Protein AF-A0A367LUU1-F1 (afdb_monomer_lite)

Sequence (99 aa):
RAVEQLREQTGDQAYRFIAVRLPYQVQQDEADAQASLATIRADEEQTVNIGPSVKALAEQLEALEGLEPAKSDFVIGNIKARIRMVAQYAIAGARGGLV

Radius of gyration: 17.18 Å; chains: 1; bounding box: 34×28×51 Å

Foldseek 3Di:
DVQVVVCVVVVDPLRFFEAEAEAQPDDPCVVVVVVVCVVVVGPHYYYDHCNVVLVVVLVVDPVLPPDDPVVSVVVSVVSSVVSVVVVVVVVCVVSVHDD

pLDDT: mean 90.78, std 8.43, range [60.91, 98.31]

Structure (mmCIF, N/CA/C/O backbone):
data_AF-A0A367LUU1-F1
#
_entry.id   AF-A0A367LUU1-F1
#
loop_
_atom_site.group_PDB
_atom_site.id
_atom_site.type_symbol
_atom_site.label_atom_id
_atom_site.label_alt_id
_atom_site.label_comp_id
_atom_site.label_asym_id
_atom_site.label_entity_id
_atom_site.label_seq_id
_atom_site.pdbx_PDB_ins_code
_atom_site.Cartn_x
_atom_site.Cartn_y
_atom_site.Cartn_z
_atom_site.occupancy
_atom_site.B_iso_or_equiv
_atom_site.auth_seq_id
_atom_site.auth_comp_id
_atom_site.auth_asym_id
_atom_site.auth_atom_id
_atom_site.pdbx_PDB_model_num
ATOM 1 N N . ARG A 1 1 ? -2.472 -6.960 19.296 1.00 64.19 1 ARG A N 1
ATOM 2 C CA . ARG A 1 1 ? -2.008 -6.822 20.701 1.00 64.19 1 ARG A CA 1
ATOM 3 C C . ARG A 1 1 ? -2.000 -5.392 21.227 1.00 64.19 1 ARG A C 1
ATOM 5 O O . ARG A 1 1 ? -2.744 -5.157 22.161 1.00 64.19 1 ARG A O 1
ATOM 12 N N . ALA A 1 2 ? -1.258 -4.428 20.664 1.00 80.19 2 ALA A N 1
ATOM 13 C CA . ALA A 1 2 ? -1.232 -3.060 21.220 1.00 80.19 2 ALA A CA 1
ATOM 14 C C . ALA A 1 2 ? -2.631 -2.406 21.323 1.00 80.19 2 ALA A C 1
ATOM 16 O O . ALA A 1 2 ? -2.989 -1.878 22.368 1.00 80.19 2 ALA A O 1
ATOM 17 N N . VAL A 1 3 ? -3.456 -2.523 20.276 1.00 86.38 3 VAL A N 1
ATOM 18 C CA . VAL A 1 3 ? -4.837 -2.002 20.276 1.00 86.38 3 VAL A CA 1
ATOM 19 C C . VAL A 1 3 ? -5.772 -2.791 21.204 1.00 86.38 3 VAL A C 1
ATOM 21 O O . VAL A 1 3 ? -6.630 -2.201 21.846 1.00 86.38 3 VAL A O 1
ATOM 24 N N . GLU A 1 4 ? -5.605 -4.113 21.314 1.00 85.94 4 GLU A N 1
ATOM 25 C CA . GLU A 1 4 ? -6.368 -4.943 22.268 1.00 85.94 4 GLU A CA 1
ATOM 26 C C . GLU A 1 4 ? -6.087 -4.492 23.715 1.00 85.94 4 GLU A C 1
ATOM 28 O O . GLU A 1 4 ? -7.019 -4.216 24.462 1.00 85.94 4 GLU A O 1
ATOM 33 N N . GLN A 1 5 ? -4.813 -4.298 24.073 1.00 86.94 5 GLN A N 1
ATOM 34 C CA . GLN A 1 5 ? -4.415 -3.794 25.394 1.00 86.94 5 GLN A CA 1
ATOM 35 C C . GLN A 1 5 ? -4.933 -2.378 25.663 1.00 86.94 5 GLN A C 1
ATOM 37 O O . GLN A 1 5 ? -5.346 -2.078 26.780 1.00 86.94 5 GLN A O 1
ATOM 42 N N . LEU A 1 6 ? -4.938 -1.504 24.650 1.00 89.44 6 LEU A N 1
ATOM 43 C CA . LEU A 1 6 ? -5.457 -0.144 24.794 1.00 89.44 6 LEU A CA 1
ATOM 44 C C . LEU A 1 6 ? -6.960 -0.152 25.114 1.00 89.44 6 LEU A C 1
ATOM 46 O O . LEU A 1 6 ? -7.401 0.584 25.996 1.00 89.44 6 LEU A O 1
ATOM 50 N N . ARG A 1 7 ? -7.731 -1.026 24.451 1.00 93.88 7 ARG A N 1
ATOM 51 C CA . ARG A 1 7 ? -9.156 -1.243 24.748 1.00 93.88 7 ARG A CA 1
ATOM 52 C C . ARG A 1 7 ? -9.362 -1.752 26.173 1.00 93.88 7 ARG A C 1
ATOM 54 O O . ARG A 1 7 ? -10.233 -1.247 26.872 1.00 93.88 7 ARG A O 1
ATOM 61 N N . GLU A 1 8 ? -8.551 -2.710 26.622 1.00 91.81 8 GLU A N 1
ATOM 62 C CA . GLU A 1 8 ? -8.622 -3.249 27.989 1.00 91.81 8 GLU A CA 1
ATOM 63 C C . GLU A 1 8 ? -8.301 -2.193 29.058 1.00 91.81 8 GLU A C 1
ATOM 65 O O . GLU A 1 8 ? -8.977 -2.129 30.081 1.00 91.81 8 GLU A O 1
ATOM 70 N N . GLN A 1 9 ? -7.295 -1.345 28.825 1.00 93.88 9 GLN A N 1
ATOM 71 C CA . GLN A 1 9 ? -6.856 -0.327 29.788 1.00 93.88 9 GLN A CA 1
ATOM 72 C C . GLN A 1 9 ? -7.795 0.879 29.868 1.00 93.88 9 GLN A C 1
ATOM 74 O O . GLN A 1 9 ? -7.987 1.439 30.945 1.00 93.88 9 GLN A O 1
ATOM 79 N N . THR A 1 10 ? -8.344 1.309 28.732 1.00 93.50 10 THR A N 1
ATOM 80 C CA . THR A 1 10 ? -9.179 2.521 28.649 1.00 93.50 10 THR A CA 1
ATOM 81 C C . THR A 1 10 ? -10.674 2.226 28.742 1.00 93.50 10 THR A C 1
ATOM 83 O O . THR A 1 10 ? -11.452 3.119 29.064 1.00 93.50 10 THR A O 1
ATOM 86 N N . GLY A 1 11 ? -11.088 0.989 28.447 1.00 93.19 11 GLY A N 1
ATOM 87 C CA . GLY A 1 11 ? -12.489 0.602 28.281 1.00 93.19 11 GLY A CA 1
ATOM 88 C C . GLY A 1 11 ? -13.118 1.070 26.963 1.00 93.19 11 GLY A C 1
ATOM 89 O O . GLY A 1 11 ? -14.265 0.718 26.685 1.00 93.19 11 GLY A O 1
ATOM 90 N N . ASP A 1 12 ? -12.396 1.834 26.139 1.00 91.81 12 ASP A N 1
ATOM 91 C CA . ASP A 1 12 ? -12.910 2.379 24.886 1.00 91.81 12 ASP A CA 1
ATOM 92 C C . ASP A 1 12 ? -12.784 1.354 23.754 1.00 91.81 12 ASP A C 1
ATOM 94 O O . ASP A 1 12 ? -11.688 1.043 23.298 1.00 91.81 12 ASP A O 1
ATOM 98 N N . GLN A 1 13 ? -13.917 0.840 23.272 1.00 89.69 13 GLN A N 1
ATOM 99 C CA . GLN A 1 13 ? -13.973 -0.136 22.178 1.00 89.69 13 GLN A CA 1
ATOM 100 C C . GLN A 1 13 ? -13.815 0.491 20.782 1.00 89.69 13 GLN A C 1
ATOM 102 O O . GLN A 1 13 ? -13.765 -0.242 19.794 1.00 89.69 13 GLN A O 1
ATOM 107 N N . ALA A 1 14 ? -13.734 1.822 20.670 1.00 90.69 14 ALA A N 1
ATOM 108 C CA . ALA A 1 14 ? -13.575 2.509 19.390 1.00 90.69 14 ALA A CA 1
ATOM 109 C C . ALA A 1 14 ? -12.173 2.336 18.781 1.00 90.69 14 ALA A C 1
ATOM 111 O O . ALA A 1 14 ? -12.006 2.509 17.568 1.00 90.69 14 ALA A O 1
ATOM 112 N N . TYR A 1 15 ? -11.170 1.978 19.590 1.00 91.56 15 TYR A N 1
ATOM 113 C CA . TYR A 1 15 ? -9.826 1.693 19.097 1.00 91.56 15 TYR A CA 1
ATOM 114 C C . TYR A 1 15 ? -9.816 0.455 18.197 1.00 91.56 15 TYR A C 1
ATOM 116 O O . TYR A 1 15 ? -10.220 -0.635 18.601 1.00 91.56 15 TYR A O 1
ATOM 124 N N . ARG A 1 16 ? -9.305 0.629 16.975 1.00 92.44 16 ARG A N 1
ATOM 125 C CA . ARG A 1 16 ? -9.236 -0.411 15.943 1.00 92.44 16 ARG A CA 1
ATOM 126 C C . ARG A 1 16 ? -7.841 -0.515 15.349 1.00 92.44 16 ARG A C 1
ATOM 128 O O . ARG A 1 16 ? -7.155 0.489 15.172 1.00 92.44 16 ARG A O 1
ATOM 135 N N . PHE A 1 17 ? -7.450 -1.734 15.008 1.00 94.06 17 PHE A N 1
ATOM 136 C CA . PHE A 1 17 ? -6.273 -2.049 14.219 1.00 94.06 17 PHE A CA 1
ATOM 137 C C . PHE A 1 17 ? -6.701 -2.476 12.813 1.00 94.06 17 PHE A C 1
ATOM 139 O O . PHE A 1 17 ? -7.452 -3.438 12.652 1.00 94.06 17 PHE A O 1
ATOM 146 N N . ILE A 1 18 ? -6.210 -1.763 11.799 1.00 94.25 18 ILE A N 1
ATOM 147 C CA . ILE A 1 18 ? -6.513 -2.027 10.391 1.00 94.25 18 ILE A CA 1
ATOM 148 C C . ILE A 1 18 ? -5.275 -2.653 9.753 1.00 94.25 18 ILE A C 1
ATOM 150 O O . ILE A 1 18 ? -4.251 -1.987 9.606 1.00 94.25 18 ILE A O 1
ATOM 154 N N . ALA A 1 19 ? -5.361 -3.918 9.350 1.00 94.19 19 ALA A N 1
ATOM 155 C CA . ALA A 1 19 ? -4.314 -4.541 8.555 1.00 94.19 19 ALA A CA 1
ATOM 156 C C . ALA A 1 19 ? -4.503 -4.193 7.075 1.00 94.19 19 ALA A C 1
ATOM 158 O O . ALA A 1 19 ? -5.592 -4.338 6.518 1.00 94.19 19 ALA A O 1
ATOM 159 N N . VAL A 1 20 ? -3.430 -3.744 6.424 1.00 93.62 20 VAL A N 1
ATOM 160 C CA . VAL A 1 20 ? -3.470 -3.314 5.022 1.00 93.62 20 VAL A CA 1
ATOM 161 C C . VAL A 1 20 ? -2.515 -4.159 4.189 1.00 93.62 20 VAL A C 1
ATOM 163 O O . VAL A 1 20 ? -1.300 -4.118 4.376 1.00 93.62 20 VAL A O 1
ATOM 166 N N . ARG A 1 21 ? -3.060 -4.893 3.219 1.00 93.00 21 ARG A N 1
ATOM 167 C CA . ARG A 1 21 ? -2.285 -5.571 2.177 1.00 93.00 21 ARG A CA 1
ATOM 168 C C . ARG A 1 21 ? -2.056 -4.643 0.995 1.00 93.00 21 ARG A C 1
ATOM 170 O O . ARG A 1 21 ? -2.978 -3.981 0.522 1.00 93.00 21 ARG A O 1
ATOM 177 N N . LEU A 1 22 ? -0.819 -4.612 0.505 1.00 94.00 22 LEU A N 1
ATOM 178 C CA . LEU A 1 22 ? -0.369 -3.662 -0.516 1.00 94.00 22 LEU A CA 1
ATOM 179 C C . LEU A 1 22 ? 0.359 -4.364 -1.677 1.00 94.00 22 LEU A C 1
ATOM 181 O O . LEU A 1 22 ? 1.565 -4.136 -1.886 1.00 94.00 22 LEU A O 1
ATOM 185 N N . PRO A 1 23 ? -0.339 -5.251 -2.414 1.00 93.12 23 PRO A N 1
ATOM 186 C CA . PRO A 1 23 ? 0.253 -6.003 -3.509 1.00 93.12 23 PRO A CA 1
ATOM 187 C C . PRO A 1 23 ? 0.570 -5.093 -4.699 1.00 93.12 23 PRO A C 1
ATOM 189 O O . PRO A 1 23 ? -0.168 -4.157 -5.013 1.00 93.12 23 PRO A O 1
ATOM 192 N N . TYR A 1 24 ? 1.663 -5.391 -5.398 1.00 89.19 24 TYR A N 1
ATOM 193 C CA . TYR A 1 24 ? 1.928 -4.848 -6.729 1.00 89.19 24 TYR A CA 1
ATOM 194 C C . TYR A 1 24 ? 1.463 -5.893 -7.746 1.00 89.19 24 TYR A C 1
ATOM 196 O O . TYR A 1 24 ? 2.179 -6.861 -7.980 1.00 89.19 24 TYR A O 1
ATOM 204 N N . GLN A 1 25 ? 0.267 -5.707 -8.317 1.00 80.00 25 GLN A N 1
ATOM 205 C CA . GLN A 1 25 ? -0.427 -6.714 -9.138 1.00 80.00 25 GLN A CA 1
ATOM 206 C C . GLN A 1 25 ? -0.808 -7.975 -8.335 1.00 80.00 25 GLN A C 1
ATOM 208 O O . GLN A 1 25 ? -1.386 -7.843 -7.260 1.00 80.00 25 GLN A O 1
ATOM 213 N N . VAL A 1 26 ? -0.564 -9.177 -8.866 1.00 72.62 26 VAL A N 1
ATOM 214 C CA . VAL A 1 26 ? -0.870 -10.450 -8.197 1.00 72.62 26 VAL A CA 1
ATOM 215 C C . VAL A 1 26 ? 0.323 -10.846 -7.327 1.00 72.62 26 VAL A C 1
ATOM 217 O O . VAL A 1 26 ? 1.437 -10.973 -7.833 1.00 72.62 26 VAL A O 1
ATOM 220 N N . GLN A 1 27 ? 0.098 -11.029 -6.024 1.00 63.78 27 GLN A N 1
ATOM 221 C CA . GLN A 1 27 ? 1.124 -11.530 -5.105 1.00 63.78 27 GLN A CA 1
ATOM 222 C C . GLN A 1 27 ? 1.400 -13.011 -5.365 1.00 63.78 27 GLN A C 1
ATOM 224 O O . GLN A 1 27 ? 0.472 -13.814 -5.422 1.00 63.78 27 GLN A O 1
ATOM 229 N N . GLN A 1 28 ? 2.676 -13.378 -5.495 1.00 60.91 28 GLN A N 1
ATOM 230 C CA . GLN A 1 28 ? 3.076 -14.789 -5.551 1.00 60.91 28 GLN A CA 1
ATOM 231 C C . GLN A 1 28 ? 3.165 -15.431 -4.157 1.00 60.91 28 GLN A C 1
ATOM 233 O O . GLN A 1 28 ? 3.135 -16.650 -4.042 1.00 60.91 28 GLN A O 1
ATOM 238 N N . ASP A 1 29 ? 3.217 -14.616 -3.105 1.00 69.88 29 ASP A N 1
ATOM 239 C CA . ASP A 1 29 ? 3.341 -14.982 -1.691 1.00 69.88 29 ASP A CA 1
ATOM 240 C C . ASP A 1 29 ? 2.027 -14.783 -0.909 1.00 69.88 29 ASP A C 1
ATOM 242 O O . ASP A 1 29 ? 2.023 -14.589 0.305 1.00 69.88 29 ASP A O 1
ATOM 246 N N . GLU A 1 30 ? 0.882 -14.832 -1.598 1.00 71.44 30 GLU A N 1
ATOM 247 C CA . GLU A 1 30 ? -0.445 -14.601 -1.005 1.00 71.44 30 GLU A CA 1
ATOM 248 C C . GLU A 1 30 ? -0.708 -15.503 0.213 1.00 71.44 30 GLU A C 1
ATOM 250 O O . GLU A 1 30 ? -1.280 -15.054 1.203 1.00 71.44 30 GLU A O 1
ATOM 255 N N . ALA A 1 31 ? -0.244 -16.755 0.180 1.00 75.44 31 ALA A N 1
ATOM 256 C CA . ALA A 1 31 ? -0.394 -17.689 1.294 1.00 75.44 31 ALA A CA 1
ATOM 257 C C . ALA A 1 31 ? 0.305 -17.199 2.577 1.00 75.44 31 ALA A C 1
ATOM 259 O O . ALA A 1 31 ? -0.272 -17.289 3.661 1.00 75.44 31 ALA A O 1
ATOM 260 N N . ASP A 1 32 ? 1.500 -16.619 2.456 1.00 75.69 32 ASP A N 1
ATOM 261 C CA . ASP A 1 32 ? 2.274 -16.117 3.596 1.00 75.69 32 ASP A CA 1
ATOM 262 C C . ASP A 1 32 ? 1.645 -14.840 4.172 1.00 75.69 32 ASP A C 1
ATOM 264 O O . ASP A 1 32 ? 1.587 -14.647 5.394 1.00 75.69 32 ASP A O 1
ATOM 268 N N . ALA A 1 33 ? 1.103 -13.985 3.298 1.00 78.25 33 ALA A N 1
ATOM 269 C CA . ALA A 1 33 ? 0.352 -12.803 3.705 1.00 78.25 33 ALA A CA 1
ATOM 270 C C . ALA A 1 33 ? -0.918 -13.187 4.484 1.00 78.25 33 ALA A C 1
ATOM 272 O O . ALA A 1 33 ? -1.173 -12.635 5.556 1.00 78.25 33 ALA A O 1
ATOM 273 N N . GLN A 1 34 ? -1.679 -14.168 3.993 1.00 77.81 34 GLN A N 1
ATOM 274 C CA . GLN A 1 34 ? -2.883 -14.671 4.663 1.00 77.81 34 GLN A CA 1
ATOM 275 C C . GLN A 1 34 ? -2.560 -15.354 6.001 1.00 77.81 34 GLN A C 1
ATOM 277 O O . GLN A 1 34 ? -3.237 -15.1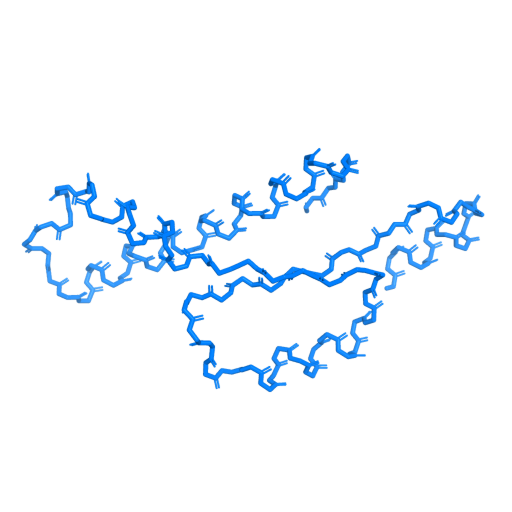10 7.000 1.00 77.81 34 GLN A O 1
ATOM 282 N N . ALA A 1 35 ? -1.486 -16.147 6.066 1.00 77.88 35 ALA A N 1
ATOM 283 C CA . ALA A 1 35 ? -1.034 -16.769 7.312 1.00 77.88 35 ALA A CA 1
ATOM 284 C C . ALA A 1 35 ? -0.639 -15.723 8.374 1.00 77.88 35 ALA A C 1
ATOM 286 O O . ALA A 1 35 ? -0.945 -15.869 9.564 1.00 77.88 35 ALA A O 1
ATOM 287 N N . SER A 1 36 ? -0.007 -14.631 7.939 1.00 80.06 36 SER A N 1
ATOM 288 C CA . SER A 1 36 ? 0.343 -13.508 8.812 1.00 80.06 36 SER A CA 1
ATOM 289 C C . SER A 1 36 ? -0.904 -12.788 9.337 1.00 80.06 36 SER A C 1
ATOM 291 O O . SER A 1 36 ? -1.010 -12.555 10.542 1.00 80.06 36 SER A O 1
ATOM 293 N N . LEU A 1 37 ? -1.879 -12.494 8.469 1.00 80.44 37 LEU A N 1
ATOM 294 C CA . LEU A 1 37 ? -3.146 -11.860 8.862 1.00 80.44 37 LEU A CA 1
ATOM 295 C C . LEU A 1 37 ? -3.919 -12.694 9.889 1.00 80.44 37 LEU A C 1
ATOM 297 O O . LEU A 1 37 ? -4.337 -12.163 10.921 1.00 80.44 37 LEU A O 1
ATOM 301 N N . ALA A 1 38 ? -4.002 -14.009 9.670 1.00 76.75 38 ALA A N 1
ATOM 302 C CA . ALA A 1 38 ? -4.659 -14.935 10.591 1.00 76.75 38 ALA A CA 1
ATOM 303 C C . ALA A 1 38 ? -4.043 -14.905 12.004 1.00 76.75 38 ALA A C 1
ATOM 305 O O . ALA A 1 38 ? -4.750 -15.061 13.000 1.00 76.75 38 ALA A O 1
ATOM 306 N N . THR A 1 39 ? -2.733 -14.661 12.105 1.00 79.12 39 THR A N 1
ATOM 307 C CA . THR A 1 39 ? -2.032 -14.539 13.393 1.00 79.12 39 THR A CA 1
ATOM 308 C C . THR A 1 39 ? -2.258 -13.175 14.048 1.00 79.12 39 THR A C 1
ATOM 310 O O . THR A 1 39 ? -2.382 -13.082 15.271 1.00 79.12 39 THR A O 1
ATOM 313 N N . ILE A 1 40 ? -2.301 -12.110 13.245 1.00 83.00 40 ILE A N 1
ATOM 314 C CA . ILE A 1 40 ? -2.420 -10.728 13.722 1.00 83.00 40 ILE A CA 1
ATOM 315 C C . ILE A 1 40 ? -3.828 -10.438 14.260 1.00 83.00 40 ILE A C 1
ATOM 317 O O . ILE A 1 40 ? -3.935 -9.723 15.259 1.00 83.00 40 ILE A O 1
ATOM 321 N N . ARG A 1 41 ? -4.873 -11.021 13.645 1.00 82.81 41 ARG A N 1
ATOM 322 C CA . ARG A 1 41 ? -6.297 -10.830 13.989 1.00 82.81 41 ARG A CA 1
ATOM 323 C C . ARG A 1 41 ? -6.681 -9.350 14.047 1.00 82.81 41 ARG A C 1
ATOM 325 O O . ARG A 1 41 ? -6.967 -8.805 15.111 1.00 82.81 41 ARG A O 1
ATOM 332 N N . ALA A 1 42 ? -6.615 -8.689 12.897 1.00 88.50 42 ALA A N 1
ATOM 333 C CA . ALA A 1 42 ? -6.997 -7.289 12.788 1.00 88.50 42 ALA A CA 1
ATOM 334 C C . ALA A 1 42 ? -8.511 -7.089 12.942 1.00 88.50 42 ALA A C 1
ATOM 336 O O . ALA A 1 42 ? -9.295 -7.992 12.663 1.00 88.50 42 ALA A O 1
ATOM 337 N N . ASP A 1 43 ? -8.915 -5.891 13.367 1.00 91.81 43 ASP A N 1
ATOM 338 C CA . ASP A 1 43 ? -10.332 -5.524 13.451 1.00 91.81 43 ASP A CA 1
ATOM 339 C C . ASP A 1 43 ? -10.917 -5.265 12.055 1.00 91.81 43 ASP A C 1
ATOM 341 O O . ASP A 1 43 ? -12.085 -5.543 11.793 1.00 91.81 43 ASP A O 1
ATOM 345 N N . GLU A 1 44 ? -10.091 -4.735 11.150 1.00 91.38 44 GLU A N 1
ATOM 346 C CA . GLU A 1 44 ? -10.419 -4.543 9.741 1.00 91.38 44 GLU A CA 1
ATOM 347 C C . GLU A 1 44 ? -9.246 -4.994 8.870 1.00 91.38 44 GLU A C 1
ATOM 349 O O . GLU A 1 44 ? -8.080 -4.761 9.195 1.00 91.38 44 GLU A O 1
ATOM 354 N N . GLU A 1 45 ? -9.563 -5.574 7.718 1.00 92.50 45 GLU A N 1
ATOM 355 C CA . GLU A 1 45 ? -8.585 -5.923 6.695 1.00 92.50 45 GLU A CA 1
ATOM 356 C C . GLU A 1 45 ? -8.912 -5.180 5.403 1.00 92.50 45 GLU A C 1
ATOM 358 O O . GLU A 1 45 ? -10.046 -5.195 4.922 1.00 92.50 45 GLU A O 1
ATOM 363 N N . GLN A 1 46 ? -7.912 -4.524 4.823 1.00 92.69 46 GLN A N 1
ATOM 364 C CA . GLN A 1 46 ? -8.035 -3.851 3.535 1.00 92.69 46 GLN A CA 1
ATOM 365 C C . GLN A 1 46 ? -6.945 -4.319 2.585 1.00 92.69 46 GLN A C 1
ATOM 367 O O . GLN A 1 46 ? -5.837 -4.656 2.991 1.00 92.69 46 GLN A O 1
ATOM 372 N N . THR A 1 47 ? -7.255 -4.342 1.292 1.00 92.94 47 THR A N 1
ATOM 373 C CA . THR A 1 47 ? -6.283 -4.663 0.243 1.00 92.94 47 THR A CA 1
ATOM 374 C C . THR A 1 47 ? -6.297 -3.562 -0.799 1.00 92.94 47 THR A C 1
ATOM 376 O O . THR A 1 47 ? -7.338 -3.277 -1.385 1.00 92.94 47 THR A O 1
ATOM 379 N N . VAL A 1 48 ? -5.139 -2.952 -1.042 1.00 94.81 48 VAL A N 1
ATOM 380 C CA . VAL A 1 48 ? -4.971 -1.882 -2.028 1.00 94.81 48 VAL A CA 1
ATOM 381 C C . VAL A 1 48 ? -3.888 -2.296 -3.014 1.00 94.81 48 VAL A C 1
ATOM 383 O O . VAL A 1 48 ? -2.704 -2.336 -2.684 1.00 94.81 48 VAL A O 1
ATOM 386 N N . ASN A 1 49 ? -4.292 -2.602 -4.247 1.00 94.81 49 ASN A N 1
ATOM 387 C CA . ASN A 1 49 ? -3.348 -2.893 -5.319 1.00 94.81 49 ASN A CA 1
ATOM 388 C C . ASN A 1 49 ? -2.627 -1.605 -5.738 1.00 94.81 49 ASN A C 1
ATOM 390 O O . ASN A 1 49 ? -3.234 -0.708 -6.319 1.00 94.81 49 ASN A O 1
ATOM 394 N N . ILE A 1 50 ? -1.323 -1.527 -5.470 1.00 96.50 50 ILE A N 1
ATOM 395 C CA . ILE A 1 50 ? -0.496 -0.353 -5.789 1.00 96.50 50 ILE A CA 1
ATOM 396 C C . ILE A 1 50 ? -0.011 -0.344 -7.246 1.00 96.50 50 ILE A C 1
ATOM 398 O O . ILE A 1 50 ? 0.589 0.633 -7.690 1.00 96.50 50 ILE A O 1
ATOM 402 N N . GLY A 1 51 ? -0.239 -1.435 -7.985 1.00 95.75 51 GLY A N 1
ATOM 403 C CA . GLY A 1 51 ? 0.212 -1.634 -9.363 1.00 95.75 51 GLY A CA 1
ATOM 404 C C . GLY A 1 51 ? -0.153 -0.484 -10.304 1.00 95.75 51 GLY A C 1
ATOM 405 O O . GLY A 1 51 ? 0.756 0.064 -10.928 1.00 95.75 51 GLY A O 1
ATOM 406 N N . PRO A 1 52 ? -1.434 -0.072 -10.379 1.00 97.06 52 PRO A N 1
ATOM 407 C CA . PRO A 1 52 ? -1.852 1.034 -11.236 1.00 97.06 52 PRO A CA 1
ATOM 408 C C . PRO A 1 52 ? -1.124 2.347 -10.927 1.00 97.06 52 PRO A C 1
ATOM 410 O O . PRO A 1 52 ? -0.599 2.976 -11.840 1.00 97.06 52 PRO A O 1
ATOM 413 N N . SER A 1 53 ? -1.017 2.730 -9.650 1.00 97.31 53 SER A N 1
ATOM 414 C CA . SER A 1 53 ? -0.371 3.987 -9.246 1.00 97.31 53 SER A CA 1
ATOM 415 C C . SER A 1 53 ? 1.133 3.988 -9.515 1.00 97.31 53 SER A C 1
ATOM 417 O O . SER A 1 53 ? 1.682 4.984 -9.977 1.00 97.31 53 SER A O 1
ATOM 419 N N . VAL A 1 54 ? 1.809 2.865 -9.249 1.00 96.81 54 VAL A N 1
ATOM 420 C CA . VAL A 1 54 ? 3.241 2.708 -9.543 1.00 96.81 54 VAL A CA 1
ATOM 421 C C . VAL A 1 54 ? 3.489 2.781 -11.049 1.00 96.81 54 VAL A C 1
ATOM 423 O O . VAL A 1 54 ? 4.410 3.478 -11.465 1.00 96.81 54 VAL A O 1
ATOM 426 N N . LYS A 1 55 ? 2.668 2.093 -11.854 1.00 95.44 55 LYS A N 1
ATOM 427 C CA . LYS A 1 55 ? 2.786 2.091 -13.317 1.00 95.44 55 LYS A CA 1
ATOM 428 C C . LYS A 1 55 ? 2.573 3.492 -13.889 1.00 95.44 55 LYS A C 1
ATOM 430 O O . LYS A 1 55 ? 3.431 3.969 -14.620 1.00 95.44 55 LYS A O 1
ATOM 435 N N . ALA A 1 56 ? 1.488 4.159 -13.499 1.00 97.31 56 ALA A N 1
ATOM 436 C CA . ALA A 1 56 ? 1.174 5.499 -13.983 1.00 97.31 56 ALA A CA 1
ATOM 437 C C . ALA A 1 56 ? 2.278 6.509 -13.638 1.00 97.31 56 ALA A C 1
ATOM 439 O O . ALA A 1 56 ? 2.657 7.310 -14.482 1.00 97.31 56 ALA A O 1
ATOM 440 N N . LEU A 1 57 ? 2.838 6.454 -12.424 1.00 96.94 57 LEU A N 1
ATOM 441 C CA . LEU A 1 57 ? 3.953 7.329 -12.061 1.00 96.94 57 LEU A CA 1
ATOM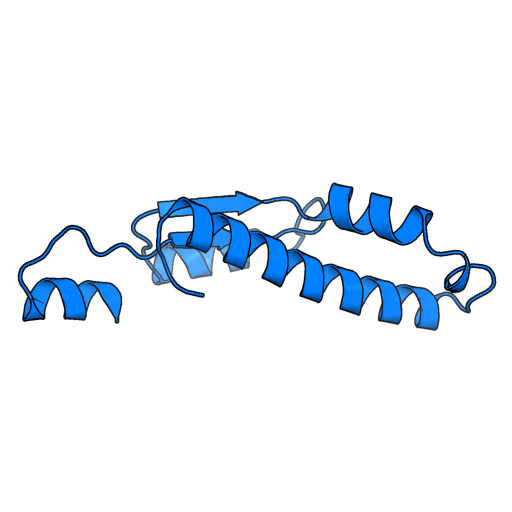 442 C C . LEU A 1 57 ? 5.214 7.007 -12.869 1.00 96.94 57 LEU A C 1
ATOM 444 O O . LEU A 1 57 ? 5.860 7.921 -13.363 1.00 96.94 57 LEU A O 1
ATOM 448 N N . ALA A 1 58 ? 5.560 5.727 -13.016 1.00 95.50 58 ALA A N 1
ATOM 449 C CA . ALA A 1 58 ? 6.727 5.309 -13.788 1.00 95.50 58 ALA A CA 1
ATOM 450 C C . ALA A 1 58 ? 6.665 5.781 -15.249 1.00 95.50 58 ALA A C 1
ATOM 452 O O . ALA A 1 58 ? 7.666 6.254 -15.774 1.00 95.50 58 ALA A O 1
ATOM 453 N N . GLU A 1 59 ? 5.488 5.714 -15.875 1.00 95.81 59 GLU A N 1
ATOM 454 C CA . GLU A 1 59 ? 5.257 6.176 -17.251 1.00 95.81 59 GLU A CA 1
ATOM 455 C C . GLU A 1 59 ? 5.438 7.691 -17.433 1.00 95.81 59 GLU A C 1
ATOM 457 O O . GLU A 1 59 ? 5.583 8.148 -18.560 1.00 95.81 59 GLU A O 1
ATOM 462 N N . GLN A 1 60 ? 5.423 8.481 -16.356 1.00 97.50 60 GLN A N 1
ATOM 463 C CA . GLN A 1 60 ? 5.624 9.936 -16.406 1.00 97.50 60 GLN A CA 1
ATOM 464 C C . GLN A 1 60 ? 7.069 10.360 -16.098 1.00 97.50 60 GLN A C 1
ATOM 466 O O . GLN A 1 60 ? 7.357 11.553 -16.017 1.00 97.50 60 GLN A O 1
ATOM 471 N N . LEU A 1 61 ? 7.983 9.412 -15.877 1.00 95.56 61 LEU A N 1
ATOM 472 C CA . LEU A 1 61 ? 9.366 9.702 -15.507 1.00 95.56 61 LEU A CA 1
ATOM 473 C C . LEU A 1 61 ? 10.308 9.477 -16.691 1.00 95.56 61 LEU A C 1
ATOM 475 O O . LEU A 1 61 ? 10.871 8.395 -16.835 1.00 95.56 61 LEU A O 1
ATOM 479 N N . GLU A 1 62 ? 10.578 10.539 -17.453 1.00 96.25 62 GLU A N 1
ATOM 480 C CA . GLU A 1 62 ? 11.601 10.546 -18.518 1.00 96.25 62 GLU A CA 1
ATOM 481 C C . GLU A 1 62 ? 12.977 10.085 -17.998 1.00 96.25 62 GLU A C 1
ATOM 483 O O . GLU A 1 62 ? 13.751 9.452 -18.706 1.00 96.25 62 GLU A O 1
ATOM 488 N N . ALA A 1 63 ? 13.269 10.315 -16.712 1.00 94.38 63 ALA A N 1
ATOM 489 C CA . ALA A 1 63 ? 14.502 9.869 -16.059 1.00 94.38 63 ALA A CA 1
ATOM 490 C C . ALA A 1 63 ? 14.680 8.336 -15.995 1.00 94.38 63 ALA A C 1
ATOM 492 O O . ALA A 1 63 ? 15.758 7.869 -15.623 1.00 94.38 63 ALA A O 1
ATOM 493 N N . LEU A 1 64 ? 13.635 7.553 -16.289 1.00 93.56 64 LEU A N 1
ATOM 494 C CA . LEU A 1 64 ? 13.723 6.097 -16.408 1.00 93.56 64 LEU A CA 1
ATOM 495 C C . LEU A 1 64 ? 14.108 5.638 -17.821 1.00 93.56 64 LEU A C 1
ATOM 497 O O . LEU A 1 64 ? 14.507 4.484 -17.991 1.00 93.56 64 LEU A O 1
ATOM 501 N N . GLU A 1 65 ? 14.000 6.509 -18.824 1.00 94.00 65 GLU A N 1
ATOM 502 C CA . GLU A 1 65 ? 14.311 6.175 -20.210 1.00 94.00 65 GLU A CA 1
ATOM 503 C C . GLU A 1 65 ? 15.810 5.914 -20.397 1.00 94.00 65 GLU A C 1
ATOM 505 O O . GLU A 1 65 ? 16.667 6.621 -19.868 1.00 94.00 65 GLU A O 1
ATOM 510 N N . GLY A 1 66 ? 16.140 4.857 -21.143 1.00 93.12 66 GLY A N 1
ATOM 511 C CA . GLY A 1 66 ? 17.527 4.481 -21.431 1.00 93.12 66 GLY A CA 1
ATOM 512 C C . GLY A 1 66 ? 18.319 3.935 -20.236 1.00 93.12 66 GLY A C 1
ATOM 513 O O . GLY A 1 66 ? 19.504 3.646 -20.387 1.00 93.12 66 GLY A O 1
ATOM 514 N N . LEU A 1 67 ? 17.699 3.767 -19.061 1.00 95.56 67 LEU A N 1
ATOM 515 C CA . LEU A 1 67 ? 18.348 3.104 -17.934 1.00 95.56 67 LEU A CA 1
ATOM 516 C C . LEU A 1 67 ? 18.543 1.612 -18.205 1.00 95.56 67 LEU A C 1
ATOM 518 O O . LEU A 1 67 ? 17.656 0.929 -18.718 1.00 95.56 67 LEU A O 1
ATOM 522 N N . GLU A 1 68 ? 19.673 1.087 -17.731 1.00 97.19 68 GLU A N 1
ATOM 523 C CA . GLU A 1 68 ? 19.887 -0.355 -17.635 1.00 97.19 68 GLU A CA 1
ATOM 524 C C . GLU A 1 68 ? 18.745 -1.021 -16.844 1.00 97.19 68 GLU A C 1
ATOM 526 O O . GLU A 1 68 ? 18.337 -0.482 -15.802 1.00 97.19 68 GLU A O 1
ATOM 531 N N . PRO A 1 69 ? 18.260 -2.209 -17.259 1.00 93.94 69 PRO A N 1
ATOM 532 C CA . PRO A 1 69 ? 17.099 -2.857 -16.645 1.00 93.94 69 PRO A CA 1
ATOM 533 C C . PRO A 1 69 ? 17.189 -2.964 -15.118 1.00 93.94 69 PRO A C 1
ATOM 535 O O . PRO A 1 69 ? 16.268 -2.567 -14.408 1.00 93.94 69 PRO A O 1
ATOM 538 N N . ALA A 1 70 ? 18.348 -3.377 -14.593 1.00 95.19 70 ALA A N 1
ATOM 539 C CA . ALA A 1 70 ? 18.568 -3.509 -13.153 1.00 95.19 70 ALA A CA 1
ATOM 540 C C . ALA A 1 70 ? 18.448 -2.172 -12.395 1.00 95.19 70 ALA A C 1
ATOM 542 O O . ALA A 1 70 ? 17.993 -2.132 -11.249 1.00 95.19 70 ALA A O 1
ATOM 543 N N . LYS A 1 71 ? 18.848 -1.058 -13.022 1.00 95.12 71 LYS A N 1
ATOM 544 C CA . LYS A 1 71 ? 18.727 0.270 -12.415 1.00 95.12 71 LYS A CA 1
ATOM 545 C C . LYS A 1 71 ? 17.282 0.755 -12.446 1.00 95.12 71 LYS A C 1
ATOM 547 O O . LYS A 1 71 ? 16.825 1.307 -11.444 1.00 95.12 71 LYS A O 1
ATOM 552 N N . SER A 1 72 ? 16.579 0.522 -13.553 1.00 94.50 72 SER A N 1
ATOM 553 C CA . SER A 1 72 ? 15.150 0.819 -13.669 1.00 94.50 72 SER A CA 1
ATOM 554 C C . SER A 1 72 ? 14.352 0.066 -12.600 1.00 94.50 72 SER A C 1
ATOM 556 O O . SER A 1 72 ? 13.659 0.689 -11.794 1.00 94.50 72 SER A O 1
ATOM 558 N N . ASP A 1 73 ? 14.571 -1.245 -12.465 1.00 93.12 73 ASP A N 1
ATOM 559 C CA . ASP A 1 73 ? 13.922 -2.082 -11.451 1.00 93.12 73 ASP A CA 1
ATOM 560 C C . ASP A 1 73 ? 14.172 -1.587 -10.023 1.00 93.12 73 ASP A C 1
ATOM 562 O O . ASP A 1 73 ? 13.250 -1.548 -9.202 1.00 93.12 73 ASP A O 1
ATOM 566 N N . PHE A 1 74 ? 15.397 -1.145 -9.722 1.00 95.19 74 PHE A N 1
ATOM 567 C CA . PHE A 1 74 ? 15.728 -0.566 -8.422 1.00 95.19 74 PHE A CA 1
ATOM 568 C C . PHE A 1 74 ? 14.933 0.718 -8.138 1.00 95.19 74 PHE A C 1
ATOM 570 O O . PHE A 1 74 ? 14.408 0.907 -7.035 1.00 95.19 74 PHE A O 1
ATOM 577 N N . VAL A 1 75 ? 14.812 1.619 -9.117 1.00 95.81 75 VAL A N 1
ATOM 578 C CA . VAL A 1 75 ? 14.036 2.860 -8.953 1.00 95.81 75 VAL A CA 1
ATOM 579 C C . VAL A 1 75 ? 12.544 2.550 -8.810 1.00 95.81 75 VAL A C 1
ATOM 581 O O . VAL A 1 75 ? 11.902 3.055 -7.885 1.00 95.81 75 VAL A O 1
ATOM 584 N N . ILE A 1 76 ? 12.009 1.650 -9.637 1.00 95.38 76 ILE A N 1
ATOM 585 C CA . ILE A 1 76 ? 10.627 1.165 -9.543 1.00 95.38 76 ILE A CA 1
ATOM 586 C C . ILE A 1 76 ? 10.359 0.507 -8.182 1.00 95.38 76 ILE A C 1
ATOM 588 O O . ILE A 1 76 ? 9.304 0.726 -7.584 1.00 95.38 76 ILE A O 1
ATOM 592 N N . GLY A 1 77 ? 11.314 -0.250 -7.638 1.00 95.50 77 GLY A N 1
ATOM 593 C CA . GLY A 1 77 ? 11.246 -0.819 -6.290 1.00 95.50 77 GLY A CA 1
ATOM 594 C C . GLY A 1 77 ? 11.042 0.247 -5.210 1.00 95.50 77 GLY A C 1
ATOM 595 O O . GLY A 1 77 ? 10.165 0.114 -4.352 1.00 95.50 77 GLY A O 1
ATOM 596 N N . ASN A 1 78 ? 11.780 1.354 -5.302 1.00 96.88 78 ASN A N 1
ATOM 597 C CA . ASN A 1 78 ? 11.623 2.487 -4.392 1.00 96.88 78 ASN A CA 1
ATOM 598 C C . ASN A 1 78 ? 10.277 3.209 -4.572 1.00 96.88 78 ASN A C 1
ATOM 600 O O . ASN A 1 78 ? 9.676 3.645 -3.589 1.00 96.88 78 ASN A O 1
ATOM 604 N N . ILE A 1 79 ? 9.776 3.321 -5.806 1.00 97.06 79 ILE A N 1
ATOM 605 C CA . ILE A 1 79 ? 8.438 3.870 -6.073 1.00 97.06 79 ILE A CA 1
ATOM 606 C C . ILE A 1 79 ? 7.371 2.994 -5.410 1.00 97.06 79 ILE A C 1
ATOM 608 O O . ILE A 1 79 ? 6.538 3.519 -4.673 1.00 97.06 79 ILE A O 1
ATOM 612 N N . LYS A 1 80 ? 7.437 1.664 -5.571 1.00 96.31 80 LYS A N 1
ATOM 613 C CA . LYS A 1 80 ? 6.522 0.722 -4.901 1.00 96.31 80 LYS A CA 1
ATOM 614 C C . LYS A 1 80 ? 6.482 0.979 -3.394 1.00 96.31 80 LYS A C 1
ATOM 616 O O . LYS A 1 80 ? 5.400 1.150 -2.844 1.00 96.31 80 LYS A O 1
ATOM 621 N N . ALA A 1 81 ? 7.637 1.064 -2.731 1.00 96.31 81 ALA A N 1
ATOM 622 C CA . ALA A 1 81 ? 7.710 1.322 -1.290 1.00 96.31 81 ALA A CA 1
ATOM 623 C C . ALA A 1 81 ? 7.040 2.649 -0.882 1.00 96.31 81 ALA A C 1
ATOM 625 O O . AL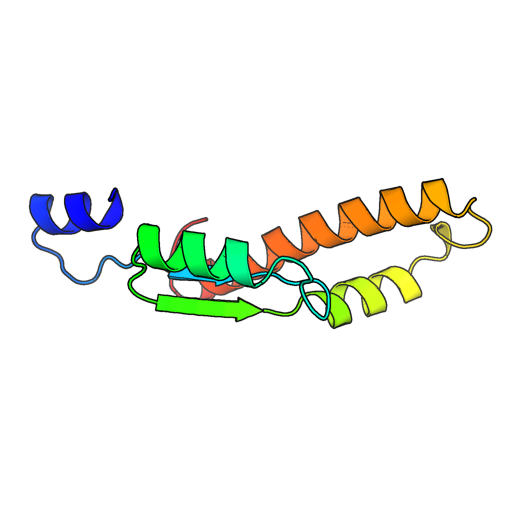A A 1 81 ? 6.268 2.682 0.075 1.00 96.31 81 ALA A O 1
ATOM 626 N N . ARG A 1 82 ? 7.267 3.730 -1.636 1.00 98.25 82 ARG A N 1
ATOM 627 C CA . ARG A 1 82 ? 6.650 5.036 -1.349 1.00 98.25 82 ARG A CA 1
ATOM 628 C C . ARG A 1 82 ? 5.140 5.031 -1.564 1.00 98.25 82 ARG A C 1
ATOM 630 O O . ARG A 1 82 ? 4.415 5.572 -0.738 1.00 98.25 82 ARG A O 1
ATOM 637 N N . ILE A 1 83 ? 4.651 4.373 -2.612 1.00 98.19 83 ILE A N 1
ATOM 638 C CA . ILE A 1 83 ? 3.207 4.262 -2.861 1.00 98.19 83 ILE A CA 1
ATOM 639 C C . ILE A 1 83 ? 2.512 3.441 -1.765 1.00 98.19 83 ILE A C 1
ATOM 641 O O . ILE A 1 83 ? 1.403 3.786 -1.361 1.00 98.19 83 ILE A O 1
ATOM 645 N N . ARG A 1 84 ? 3.171 2.414 -1.207 1.00 97.81 84 ARG A N 1
ATOM 646 C CA . ARG A 1 84 ? 2.658 1.707 -0.019 1.00 97.81 84 ARG A CA 1
ATOM 647 C C . ARG A 1 84 ? 2.478 2.637 1.175 1.00 97.81 84 ARG A C 1
ATOM 649 O O . ARG A 1 84 ? 1.469 2.548 1.867 1.00 97.81 84 ARG A O 1
AT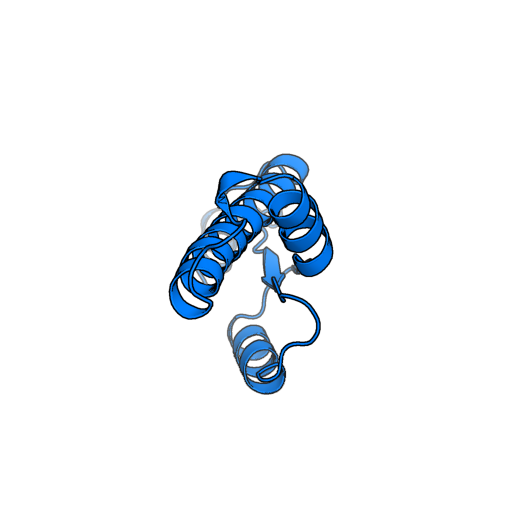OM 656 N N . MET A 1 85 ? 3.445 3.518 1.425 1.00 98.06 85 MET A N 1
ATOM 657 C CA . MET A 1 85 ? 3.336 4.522 2.485 1.00 98.06 85 MET A CA 1
ATOM 658 C C . MET A 1 85 ? 2.151 5.461 2.223 1.00 98.06 85 MET A C 1
ATOM 660 O O . MET A 1 85 ? 1.306 5.619 3.098 1.00 98.06 85 MET A O 1
ATOM 664 N N . VAL A 1 86 ? 2.021 5.987 1.001 1.00 98.31 86 VAL A N 1
ATOM 665 C CA . VAL A 1 86 ? 0.898 6.864 0.620 1.00 98.31 86 VAL A CA 1
ATOM 666 C C . VAL A 1 86 ? -0.454 6.188 0.868 1.00 98.31 86 VAL A C 1
ATOM 668 O O . VAL A 1 86 ? -1.344 6.808 1.442 1.00 98.31 86 VAL A O 1
ATOM 671 N N . ALA A 1 87 ? -0.605 4.914 0.495 1.00 97.81 87 ALA A N 1
ATOM 672 C CA . ALA A 1 87 ? -1.842 4.168 0.725 1.00 97.81 87 ALA A CA 1
ATOM 673 C C . ALA A 1 87 ? -2.182 4.036 2.221 1.00 97.81 87 ALA A C 1
ATOM 675 O O . ALA A 1 87 ? -3.323 4.272 2.613 1.00 97.81 87 ALA A O 1
ATOM 676 N N . GLN A 1 88 ? -1.195 3.713 3.064 1.00 97.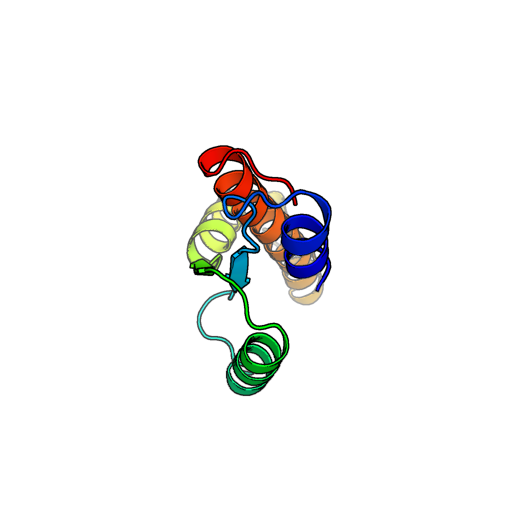94 88 GLN A N 1
ATOM 677 C CA . GLN A 1 88 ? -1.393 3.599 4.515 1.00 97.94 88 GLN A CA 1
ATOM 678 C C . GLN A 1 88 ? -1.788 4.939 5.138 1.00 97.94 88 GLN A C 1
ATOM 680 O O . GLN A 1 88 ? -2.766 5.001 5.879 1.00 97.94 88 GLN A O 1
ATOM 685 N N . TYR A 1 89 ? -1.092 6.023 4.786 1.00 98.06 89 TYR A N 1
ATOM 686 C CA . TYR A 1 89 ? -1.417 7.357 5.294 1.00 98.06 89 TYR A CA 1
ATOM 687 C C . TYR A 1 89 ? -2.774 7.863 4.800 1.00 98.06 89 TYR A C 1
ATOM 689 O O . TYR A 1 89 ? -3.470 8.543 5.550 1.00 98.06 89 TYR A O 1
ATOM 697 N N . ALA A 1 90 ? -3.191 7.510 3.582 1.00 98.00 90 ALA A N 1
ATOM 698 C CA . ALA A 1 90 ? -4.528 7.833 3.092 1.00 98.00 90 ALA A CA 1
ATOM 699 C C . ALA A 1 90 ? -5.621 7.116 3.906 1.00 98.00 90 ALA A C 1
ATOM 701 O O . ALA A 1 90 ? -6.600 7.747 4.3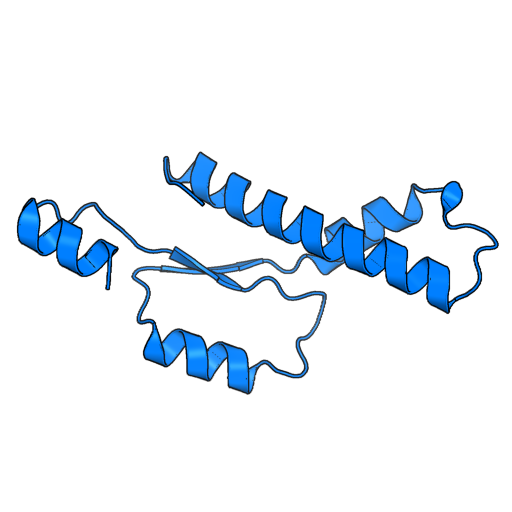05 1.00 98.00 90 ALA A O 1
ATOM 702 N N . ILE A 1 91 ? -5.435 5.824 4.205 1.00 97.06 91 ILE A N 1
ATOM 703 C CA . ILE A 1 91 ? -6.356 5.049 5.055 1.00 97.06 91 ILE A CA 1
ATOM 704 C C . ILE A 1 91 ? -6.390 5.628 6.472 1.00 97.06 91 ILE A C 1
ATOM 706 O O . ILE A 1 91 ? -7.472 5.867 7.007 1.00 97.06 91 ILE A O 1
ATOM 710 N N . ALA A 1 92 ? -5.223 5.897 7.062 1.00 96.44 92 ALA A N 1
ATOM 711 C CA . ALA A 1 92 ? -5.120 6.499 8.384 1.00 96.44 92 ALA A CA 1
ATOM 712 C C . ALA A 1 92 ? -5.819 7.866 8.423 1.00 96.44 92 ALA A C 1
ATOM 714 O O . ALA A 1 92 ? -6.684 8.078 9.266 1.00 96.44 92 ALA A O 1
ATOM 715 N N . GLY A 1 93 ? -5.546 8.754 7.463 1.00 97.31 93 GLY A N 1
ATOM 716 C CA . GLY A 1 93 ? -6.197 10.062 7.363 1.00 97.31 93 GLY A CA 1
ATOM 717 C C . GLY A 1 93 ? -7.722 9.967 7.248 1.00 97.31 93 GLY A C 1
ATOM 718 O O . GLY A 1 93 ? -8.434 10.669 7.961 1.00 97.31 93 GLY A O 1
ATOM 719 N N . ALA A 1 94 ? -8.237 9.043 6.430 1.00 96.00 94 ALA A N 1
ATOM 720 C CA . ALA A 1 94 ? -9.678 8.814 6.281 1.00 96.00 94 ALA A CA 1
ATOM 721 C C . ALA A 1 94 ? -10.347 8.244 7.546 1.00 96.00 94 ALA A C 1
ATOM 723 O O . ALA A 1 94 ? -11.561 8.364 7.720 1.00 96.00 94 ALA A O 1
ATOM 724 N N . ARG A 1 95 ? -9.571 7.603 8.424 1.00 94.00 95 ARG A N 1
ATOM 725 C CA . ARG A 1 95 ? -10.043 6.997 9.676 1.00 94.00 95 ARG A CA 1
ATOM 726 C C . ARG A 1 95 ? -9.694 7.811 10.924 1.00 94.00 95 ARG A C 1
ATOM 728 O O . ARG A 1 95 ? -10.071 7.392 12.013 1.00 94.00 95 ARG A O 1
ATOM 735 N N . GLY A 1 96 ? -8.990 8.937 10.784 1.00 94.50 96 GLY A N 1
ATOM 736 C CA . GLY A 1 96 ? -8.425 9.671 11.923 1.00 94.50 96 GLY A CA 1
ATOM 737 C C . GLY A 1 96 ? -7.405 8.848 12.723 1.00 94.50 96 GLY A C 1
ATOM 738 O O . GLY A 1 96 ? -7.321 8.989 13.938 1.00 94.50 96 GLY A O 1
ATOM 739 N N . GLY A 1 97 ? -6.692 7.937 12.057 1.00 93.69 97 GLY A N 1
ATOM 740 C CA . GLY A 1 97 ? -5.741 7.001 12.650 1.00 93.69 97 GLY A CA 1
ATOM 741 C C . GLY A 1 97 ? -4.276 7.413 12.492 1.00 93.69 97 GLY A C 1
ATOM 742 O O . GLY A 1 97 ? -3.950 8.507 12.033 1.00 93.69 97 GLY A O 1
ATOM 743 N N . LEU A 1 98 ? -3.390 6.486 12.855 1.00 94.19 98 LEU A N 1
ATOM 744 C CA . LEU A 1 98 ? -1.934 6.608 12.761 1.00 94.19 98 LEU A CA 1
ATOM 745 C C . LEU A 1 98 ? -1.374 5.462 11.904 1.00 94.19 98 LEU A C 1
ATOM 747 O O . LEU A 1 98 ? -2.034 4.429 11.761 1.00 94.19 98 LEU A O 1
ATOM 751 N N . VAL A 1 99 ? -0.177 5.663 11.345 1.00 93.19 99 VAL A N 1
ATOM 752 C CA . VAL A 1 99 ? 0.614 4.641 10.633 1.00 93.19 99 VAL A CA 1
ATOM 753 C C . VAL A 1 99 ? 1.825 4.281 11.474 1.00 93.19 99 VAL A C 1
ATOM 755 O O . VAL A 1 99 ? 2.511 5.232 11.913 1.00 93.19 99 VAL A O 1
#

Secondary structure (DSSP, 8-state):
-HHHHHHHHH--TT---EEEE--SSS-TTHHHHHHHHHHH--SEEEE---HHHHHHHHHT-GGGTT--HHHHHHHHHHHHHHHHHHHHHHHHHHHT---

InterPro domains:
  IPR014729 Rossmann-like alpha/beta/alpha sandwich fold [G3DSA:3.40.50.620] (1-99)
  IPR022310 NAD/GMP synthase [PF02540] (15-99)

Organism: Pseudomonas aeruginosa (NCBI:txid287)